Protein AF-T2KML7-F1 (afdb_monomer_lite)

Organism: Formosa agariphila (strain DSM 15362 / KCTC 12365 / LMG 23005 / KMM 3901 / M-2Alg 35-1) (NCBI:txid1347342)

pLDDT: mean 73.55, std 15.11, range [39.59, 94.44]

Secondary structure (DSSP, 8-state):
--SSTTS--HHHHHHHHHHHHH---HHHHHHHHHHHHSSSHHHHHHHHHHHHHHHHHHHHHHHHHHHHS-HHHHHHHHHHHHHHHHHHHHHHHHHHTT---TTTS----TTS---------

InterPro domains:
  IPR039447 Urease accessory protein UreH-like, transmembrane domain [PF13386] (5-91)

Sequence (121 aa):
MGTALQKKTADTFLTIGFLNGFLPCGLVYMAVLSSIATAEPLQGALYMALFGLGTIPLMTTAIYFGNMLSNLAKKRIQKLIPVFVIIIGILFIIRGLGLGIPYMSPKINPDTVESTMECIE

Foldseek 3Di:
DPPVLPDPDVVNVVVVVVCCVVCVPVVVVVLQVVLVVPPDVVVSVVSVVVVVVVVVVVVVVVVVVLVVDDPVVNVVVVVVVVVVVVVVVVLVVQQVVQPPDPPSHDDPPVPPPPPPPVPPD

Radius of gyration: 20.05 Å; chains: 1; bounding box: 36×36×53 Å

Structure (mmCIF, N/CA/C/O backbone):
data_AF-T2KML7-F1
#
_entry.id   AF-T2KML7-F1
#
loop_
_atom_site.group_PDB
_atom_site.id
_atom_site.type_symbol
_atom_site.label_atom_id
_atom_site.label_alt_id
_atom_site.label_comp_id
_atom_site.label_asym_id
_atom_site.label_entity_id
_atom_site.label_seq_id
_atom_site.pdbx_PDB_ins_code
_atom_site.Cartn_x
_atom_site.Cartn_y
_atom_site.Cartn_z
_atom_site.occupancy
_atom_site.B_iso_or_equiv
_atom_site.auth_seq_id
_atom_site.auth_comp_id
_atom_site.auth_asym_id
_atom_site.auth_atom_id
_atom_site.pdbx_PDB_model_num
ATOM 1 N N . MET A 1 1 ? -6.120 -11.996 15.446 1.00 43.22 1 MET A N 1
ATOM 2 C CA . MET A 1 1 ? -4.740 -12.380 15.080 1.00 43.22 1 MET A CA 1
ATOM 3 C C . MET A 1 1 ? -3.841 -11.143 15.048 1.00 43.22 1 MET A C 1
ATOM 5 O O . MET A 1 1 ? -3.437 -10.722 13.979 1.00 43.22 1 MET A O 1
ATOM 9 N N . GLY A 1 2 ? -3.580 -10.493 16.189 1.00 52.59 2 GLY A N 1
ATOM 10 C CA . GLY A 1 2 ? -2.969 -9.151 16.154 1.00 52.59 2 GLY A CA 1
ATOM 11 C C . GLY A 1 2 ? -2.195 -8.718 17.394 1.00 52.59 2 GLY A C 1
ATOM 12 O O . GLY A 1 2 ? -1.851 -7.550 17.503 1.00 52.59 2 GLY A O 1
ATOM 13 N N . THR A 1 3 ? -1.909 -9.620 18.332 1.00 49.34 3 THR A N 1
ATOM 14 C CA . THR A 1 3 ? -1.161 -9.275 19.553 1.00 49.34 3 THR A CA 1
ATOM 15 C C . THR A 1 3 ? 0.351 -9.172 19.314 1.00 49.34 3 THR A C 1
ATOM 17 O O . THR A 1 3 ? 1.030 -8.469 20.055 1.00 49.34 3 THR A O 1
ATOM 20 N N . ALA A 1 4 ? 0.875 -9.788 18.245 1.00 53.69 4 ALA A N 1
ATOM 21 C CA . ALA A 1 4 ? 2.278 -9.659 17.834 1.00 53.69 4 ALA A CA 1
ATOM 22 C C . ALA A 1 4 ? 2.574 -8.341 17.084 1.00 53.69 4 ALA A C 1
ATOM 24 O O . ALA A 1 4 ? 3.649 -7.778 17.251 1.00 53.69 4 ALA A O 1
ATOM 25 N N . LEU A 1 5 ? 1.602 -7.792 16.337 1.00 52.53 5 LEU A N 1
ATOM 26 C CA . LEU A 1 5 ? 1.746 -6.521 15.602 1.00 52.53 5 LEU A CA 1
ATOM 27 C C . LEU A 1 5 ? 1.521 -5.271 16.472 1.00 52.53 5 LEU A C 1
ATOM 29 O O . LEU A 1 5 ? 1.712 -4.148 16.017 1.00 52.53 5 LEU A O 1
ATOM 33 N N . GLN A 1 6 ? 1.092 -5.450 17.723 1.00 53.97 6 GLN A N 1
ATOM 34 C CA . GLN A 1 6 ? 0.793 -4.349 18.642 1.00 53.97 6 GLN A CA 1
ATOM 35 C C . GLN A 1 6 ? 2.041 -3.829 19.375 1.00 53.97 6 GLN A C 1
ATOM 37 O O . GLN A 1 6 ? 2.002 -2.763 19.992 1.00 53.97 6 GLN A O 1
ATOM 42 N N . LYS A 1 7 ? 3.165 -4.556 19.314 1.00 52.66 7 LYS A N 1
ATOM 43 C CA . LYS A 1 7 ? 4.430 -4.098 19.891 1.00 52.66 7 LYS A CA 1
ATOM 44 C C . LYS A 1 7 ? 5.092 -3.129 18.906 1.00 52.66 7 LYS A C 1
ATOM 46 O O . LYS A 1 7 ? 5.528 -3.533 17.829 1.00 52.66 7 LYS A O 1
ATOM 51 N N . LYS A 1 8 ? 5.143 -1.841 19.279 1.00 56.62 8 LYS A N 1
ATOM 52 C CA . LYS A 1 8 ? 5.977 -0.790 18.658 1.00 56.62 8 LYS A CA 1
ATOM 53 C C . LYS A 1 8 ? 7.462 -1.151 18.846 1.00 56.62 8 LYS A C 1
ATOM 55 O O . LYS A 1 8 ? 8.158 -0.559 19.661 1.00 56.62 8 LYS A O 1
ATOM 60 N N . THR A 1 9 ? 7.931 -2.158 18.129 1.00 65.12 9 THR A N 1
ATOM 61 C CA . THR A 1 9 ? 9.324 -2.612 18.124 1.00 65.12 9 THR A CA 1
ATOM 62 C C . THR A 1 9 ? 9.799 -2.632 16.674 1.00 65.12 9 THR A C 1
ATOM 64 O O . THR A 1 9 ? 8.998 -2.873 15.770 1.00 65.12 9 THR A O 1
ATOM 67 N N . ALA A 1 10 ? 11.078 -2.328 16.438 1.00 68.62 10 ALA A N 1
ATOM 68 C CA . ALA A 1 10 ? 11.654 -2.217 15.094 1.00 68.62 10 ALA A CA 1
ATOM 69 C C . ALA A 1 10 ? 11.464 -3.495 14.247 1.00 68.62 10 ALA A C 1
ATOM 71 O O . ALA A 1 10 ? 11.189 -3.393 13.054 1.00 68.62 10 ALA A O 1
ATOM 72 N N . ASP A 1 11 ? 11.479 -4.676 14.874 1.00 69.00 11 ASP A N 1
ATOM 73 C CA . ASP A 1 11 ? 11.159 -5.964 14.236 1.00 69.00 11 ASP A CA 1
ATOM 74 C C . ASP A 1 11 ? 9.776 -6.006 13.573 1.00 69.00 11 ASP A C 1
ATOM 76 O O . ASP A 1 11 ? 9.608 -6.583 12.497 1.00 69.00 11 ASP A O 1
ATOM 80 N N . THR A 1 12 ? 8.771 -5.359 14.167 1.00 72.56 12 THR A N 1
ATOM 81 C CA . THR A 1 12 ? 7.419 -5.296 13.599 1.00 72.56 12 THR A CA 1
ATOM 82 C C . THR A 1 12 ? 7.404 -4.443 12.329 1.00 72.56 12 THR A C 1
ATOM 84 O O . THR A 1 12 ? 6.746 -4.790 11.355 1.00 72.56 12 THR A O 1
ATOM 87 N N . PHE A 1 13 ? 8.162 -3.343 12.297 1.00 73.25 13 PHE A N 1
ATOM 88 C CA . PHE A 1 13 ? 8.284 -2.509 11.097 1.00 73.25 13 PHE A CA 1
ATOM 89 C C . PHE A 1 13 ? 9.039 -3.223 9.978 1.00 73.25 13 PHE A C 1
ATOM 91 O O . PHE A 1 13 ? 8.636 -3.120 8.822 1.00 73.25 13 PHE A O 1
ATOM 98 N N . LEU A 1 14 ? 10.089 -3.975 10.313 1.00 79.00 14 LEU A N 1
ATOM 99 C CA . LEU A 1 14 ? 10.864 -4.726 9.330 1.00 79.00 14 LEU A CA 1
ATOM 100 C C . LEU A 1 14 ? 10.059 -5.893 8.748 1.00 79.00 14 LEU A C 1
ATOM 102 O O . LEU A 1 14 ? 10.044 -6.078 7.536 1.00 79.00 14 LEU A O 1
ATOM 106 N N . THR A 1 15 ? 9.322 -6.631 9.581 1.00 78.00 15 THR A N 1
ATOM 107 C CA . THR A 1 15 ? 8.427 -7.702 9.111 1.00 78.00 15 THR A CA 1
ATOM 108 C C . THR A 1 15 ? 7.261 -7.157 8.291 1.00 78.00 15 THR A C 1
ATOM 110 O O . THR A 1 15 ? 6.973 -7.704 7.232 1.00 78.00 15 THR A O 1
ATOM 113 N N . ILE A 1 16 ? 6.628 -6.051 8.701 1.00 79.12 16 ILE A N 1
ATOM 114 C CA . ILE A 1 16 ? 5.587 -5.391 7.895 1.00 79.12 16 ILE A CA 1
ATOM 115 C C . ILE A 1 16 ? 6.165 -4.880 6.572 1.00 79.12 16 ILE A C 1
ATOM 117 O O . ILE A 1 16 ? 5.529 -5.059 5.538 1.00 79.12 16 ILE A O 1
ATOM 121 N N . GLY A 1 17 ? 7.362 -4.286 6.581 1.00 77.25 17 GLY A N 1
ATOM 122 C CA . GLY A 1 17 ? 8.055 -3.837 5.373 1.00 77.25 17 GLY A CA 1
ATOM 123 C C . GLY A 1 17 ? 8.371 -4.992 4.422 1.00 77.25 17 GLY A C 1
ATOM 124 O O . GLY A 1 17 ? 8.079 -4.900 3.233 1.00 77.25 17 GLY A O 1
ATOM 125 N N . PHE A 1 18 ? 8.871 -6.113 4.948 1.00 81.56 18 PHE A N 1
ATOM 126 C CA . PHE A 1 18 ? 9.129 -7.325 4.171 1.00 81.56 18 PHE A CA 1
ATOM 127 C C . PHE A 1 18 ? 7.837 -7.915 3.591 1.00 81.56 18 PHE A C 1
ATOM 129 O O . PHE A 1 18 ? 7.784 -8.239 2.408 1.00 81.56 18 PHE A O 1
ATOM 136 N N . LEU A 1 19 ? 6.763 -7.988 4.385 1.00 78.00 19 LEU A N 1
ATOM 137 C CA . LEU A 1 19 ? 5.453 -8.440 3.912 1.00 78.00 19 LEU A CA 1
ATOM 138 C C . LEU A 1 19 ? 4.863 -7.497 2.855 1.00 78.00 19 LEU A C 1
ATOM 140 O O . LEU A 1 19 ? 4.230 -7.982 1.927 1.00 78.00 19 LEU A O 1
ATOM 144 N N . ASN A 1 20 ? 5.061 -6.181 2.960 1.00 74.56 20 ASN A N 1
ATOM 145 C CA . ASN A 1 20 ? 4.581 -5.220 1.960 1.00 74.56 20 ASN A CA 1
ATOM 146 C C . ASN A 1 20 ? 5.402 -5.285 0.661 1.00 74.56 20 ASN A C 1
ATOM 148 O O . ASN A 1 20 ? 4.846 -5.136 -0.422 1.00 74.56 20 ASN A O 1
ATOM 152 N N . GLY A 1 21 ? 6.704 -5.571 0.768 1.00 74.50 21 GLY A N 1
ATOM 153 C CA . GLY A 1 21 ? 7.569 -5.837 -0.381 1.00 74.50 21 GLY A CA 1
ATOM 154 C C . GLY A 1 21 ? 7.238 -7.151 -1.095 1.00 74.50 21 GLY A C 1
ATOM 155 O O . GLY A 1 21 ? 7.310 -7.210 -2.317 1.00 74.50 21 GLY A O 1
ATOM 156 N N . PHE A 1 22 ? 6.840 -8.192 -0.354 1.00 74.50 22 PHE A N 1
ATOM 157 C CA . PHE A 1 22 ? 6.496 -9.503 -0.922 1.00 74.50 22 PHE A CA 1
ATOM 158 C C . PHE A 1 22 ? 5.032 -9.603 -1.387 1.00 74.50 22 PHE A C 1
ATOM 160 O O . PHE A 1 22 ? 4.731 -10.308 -2.346 1.00 74.50 22 PHE A O 1
ATOM 167 N N . LEU A 1 23 ? 4.115 -8.893 -0.720 1.00 77.12 23 LEU A N 1
ATOM 168 C CA . LEU A 1 23 ? 2.701 -8.753 -1.079 1.00 77.12 23 LEU A CA 1
ATOM 169 C C . LEU A 1 23 ? 2.360 -7.268 -1.321 1.00 77.12 23 LEU A C 1
ATOM 171 O O . LEU A 1 23 ? 1.626 -6.662 -0.527 1.00 77.12 23 LEU A O 1
ATOM 175 N N . PRO A 1 24 ? 2.824 -6.661 -2.429 1.00 74.75 24 PRO A N 1
ATOM 176 C CA . PRO A 1 24 ? 2.178 -5.454 -2.917 1.00 74.75 24 PRO A CA 1
ATOM 177 C C . PRO A 1 24 ? 0.707 -5.788 -3.202 1.00 74.75 24 PRO A C 1
ATOM 179 O O . PRO A 1 24 ? 0.385 -6.847 -3.749 1.00 74.75 24 PRO A O 1
ATOM 182 N N . CYS A 1 25 ? -0.223 -4.908 -2.824 1.00 76.88 25 CYS A N 1
ATOM 183 C CA . CYS A 1 25 ? -1.615 -5.094 -3.225 1.00 76.88 25 CYS A CA 1
ATOM 184 C C . CYS A 1 25 ? -1.666 -5.095 -4.763 1.00 76.88 25 CYS A C 1
ATOM 186 O O . CYS A 1 25 ? -1.001 -4.275 -5.391 1.00 76.88 25 CYS A O 1
ATOM 188 N N . GLY A 1 26 ? -2.396 -6.028 -5.386 1.00 80.38 26 GLY A N 1
ATOM 189 C CA . GLY A 1 26 ? -2.256 -6.323 -6.825 1.00 80.38 26 GLY A CA 1
ATOM 190 C C . GLY A 1 26 ? -2.329 -5.109 -7.767 1.00 80.38 26 GLY A C 1
ATOM 191 O O . GLY A 1 26 ? -1.717 -5.123 -8.829 1.00 80.38 26 GLY A O 1
ATOM 192 N N . LEU A 1 27 ? -2.995 -4.026 -7.353 1.00 84.38 27 LEU A N 1
ATOM 193 C CA . LEU A 1 27 ? -3.014 -2.740 -8.060 1.00 84.38 27 LEU A CA 1
ATOM 194 C C . LEU A 1 27 ? -1.623 -2.095 -8.187 1.00 84.38 27 LEU A C 1
ATOM 196 O O . LEU A 1 27 ? -1.268 -1.615 -9.258 1.00 84.38 27 LEU A O 1
ATOM 200 N N . VAL A 1 28 ? -0.824 -2.108 -7.118 1.00 87.50 28 VAL A N 1
ATOM 201 C CA . VAL A 1 28 ? 0.554 -1.591 -7.121 1.00 87.50 28 VAL A CA 1
ATOM 202 C C . VAL A 1 28 ? 1.442 -2.465 -8.000 1.00 87.50 28 VAL A C 1
ATOM 204 O O . VAL A 1 28 ? 2.282 -1.942 -8.721 1.00 87.50 28 VAL A O 1
ATOM 207 N N . TYR A 1 29 ? 1.231 -3.784 -7.998 1.00 87.12 29 TYR A N 1
ATOM 208 C CA . TYR A 1 29 ? 1.996 -4.692 -8.854 1.00 87.12 29 TYR A CA 1
ATOM 209 C C . TYR A 1 29 ? 1.796 -4.368 -10.342 1.00 87.12 29 TYR A C 1
ATOM 211 O O . TYR A 1 29 ? 2.767 -4.238 -11.081 1.00 87.12 29 TYR A O 1
ATOM 219 N N . MET A 1 30 ? 0.547 -4.136 -10.760 1.00 85.75 30 MET A N 1
ATOM 220 C CA . MET A 1 30 ? 0.242 -3.713 -12.131 1.00 85.75 30 MET A CA 1
ATOM 221 C C . MET A 1 30 ? 0.834 -2.340 -12.455 1.00 85.75 30 MET A C 1
ATOM 223 O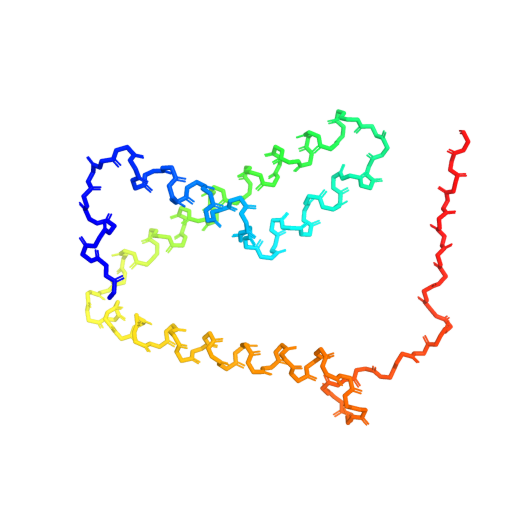 O . MET A 1 30 ? 1.379 -2.153 -13.536 1.00 85.75 30 MET A O 1
ATOM 227 N N . ALA A 1 31 ? 0.792 -1.396 -11.512 1.00 88.25 31 ALA A N 1
ATOM 228 C CA . ALA A 1 31 ? 1.416 -0.090 -11.695 1.00 88.25 31 ALA A CA 1
ATOM 229 C C . ALA A 1 31 ? 2.937 -0.205 -11.905 1.00 88.25 31 ALA A C 1
ATOM 231 O O . ALA A 1 31 ? 3.490 0.472 -12.769 1.00 88.25 31 ALA A O 1
ATOM 232 N N . VAL A 1 32 ? 3.617 -1.072 -11.144 1.00 87.12 32 VAL A N 1
ATOM 233 C CA . VAL A 1 32 ? 5.070 -1.281 -11.262 1.00 87.12 32 VAL A CA 1
ATOM 234 C C . VAL A 1 32 ? 5.419 -1.889 -12.612 1.00 87.12 32 VAL A C 1
ATOM 236 O O . VAL A 1 32 ? 6.314 -1.380 -13.282 1.00 87.12 32 VAL A O 1
ATOM 239 N N . LEU A 1 33 ? 4.674 -2.900 -13.061 1.00 87.75 33 LEU A N 1
ATOM 240 C CA . LEU A 1 33 ? 4.865 -3.472 -14.394 1.00 87.75 33 LEU A CA 1
ATOM 241 C C . LEU A 1 33 ? 4.672 -2.424 -15.498 1.00 87.75 33 LEU A C 1
ATOM 243 O O . LEU A 1 33 ? 5.504 -2.333 -16.396 1.00 87.75 33 LEU A O 1
ATOM 247 N N . SER A 1 34 ? 3.651 -1.570 -15.387 1.00 85.25 34 SER A N 1
ATOM 248 C CA . SER A 1 34 ? 3.442 -0.457 -16.320 1.00 85.25 34 SER A CA 1
ATOM 249 C C . SER A 1 34 ? 4.591 0.556 -16.301 1.00 85.25 34 SER A C 1
ATOM 251 O O . SER A 1 34 ? 4.982 1.047 -17.353 1.00 85.25 34 SER A O 1
ATOM 253 N N . SER A 1 35 ? 5.174 0.845 -15.133 1.00 87.19 35 SER A N 1
ATOM 254 C CA . SER A 1 35 ? 6.331 1.751 -15.029 1.00 87.19 35 SER A CA 1
ATOM 255 C C . SER A 1 35 ? 7.628 1.158 -15.584 1.00 87.19 35 SER A C 1
ATOM 257 O O . SER A 1 35 ? 8.524 1.896 -15.969 1.00 87.19 35 SER A O 1
ATOM 259 N N . ILE A 1 36 ? 7.743 -0.171 -15.624 1.00 86.25 36 ILE A N 1
ATOM 260 C CA . ILE A 1 36 ? 8.876 -0.851 -16.263 1.00 86.25 36 ILE A CA 1
ATOM 261 C C . ILE A 1 36 ? 8.670 -0.893 -17.781 1.00 86.25 36 ILE A C 1
ATOM 263 O O . ILE A 1 36 ? 9.635 -0.817 -18.531 1.00 86.25 36 ILE A O 1
ATOM 267 N N . ALA A 1 37 ? 7.417 -0.981 -18.239 1.00 86.50 37 ALA A N 1
ATOM 268 C CA . ALA A 1 37 ? 7.079 -0.931 -19.658 1.00 86.50 37 ALA A CA 1
ATOM 269 C C . ALA A 1 37 ? 7.355 0.444 -20.295 1.00 86.50 37 ALA A C 1
ATOM 271 O O . ALA A 1 37 ? 7.497 0.533 -21.512 1.00 86.50 37 ALA A O 1
ATOM 272 N N . THR A 1 38 ? 7.457 1.517 -19.503 1.00 81.50 38 THR A N 1
ATOM 273 C CA . THR A 1 38 ? 7.927 2.812 -20.008 1.00 81.50 38 THR A CA 1
ATOM 274 C C . THR A 1 38 ? 9.443 2.780 -20.200 1.00 81.50 38 THR A C 1
ATOM 276 O O . THR A 1 38 ? 10.178 2.567 -19.239 1.00 81.50 38 THR A O 1
ATOM 279 N N . ALA A 1 39 ? 9.912 3.019 -21.428 1.00 72.38 39 ALA A N 1
ATOM 280 C CA . ALA A 1 39 ? 11.328 2.927 -21.803 1.00 72.38 39 ALA A CA 1
ATOM 281 C C . ALA A 1 39 ? 12.247 3.926 -21.069 1.00 72.38 39 ALA A C 1
ATOM 283 O O . ALA A 1 39 ? 13.452 3.698 -20.968 1.00 72.38 39 ALA A O 1
ATOM 284 N N . GLU A 1 40 ? 11.695 5.023 -20.538 1.00 85.12 40 GLU A N 1
ATOM 285 C CA . GLU A 1 40 ? 12.468 6.080 -19.886 1.00 85.12 40 GLU A CA 1
ATOM 286 C C . GLU A 1 40 ? 12.263 6.093 -18.356 1.00 85.12 40 GLU A C 1
ATOM 288 O O . GLU A 1 40 ? 11.122 6.169 -17.882 1.00 85.12 40 GLU A O 1
ATOM 293 N N . PRO A 1 41 ? 13.346 6.107 -17.548 1.00 85.44 41 PRO A N 1
ATOM 294 C CA . PRO A 1 41 ? 13.245 6.078 -16.085 1.00 85.44 41 PRO A CA 1
ATOM 295 C C . PRO A 1 41 ? 12.525 7.305 -15.507 1.00 85.44 41 PRO A C 1
ATOM 297 O O . PRO A 1 41 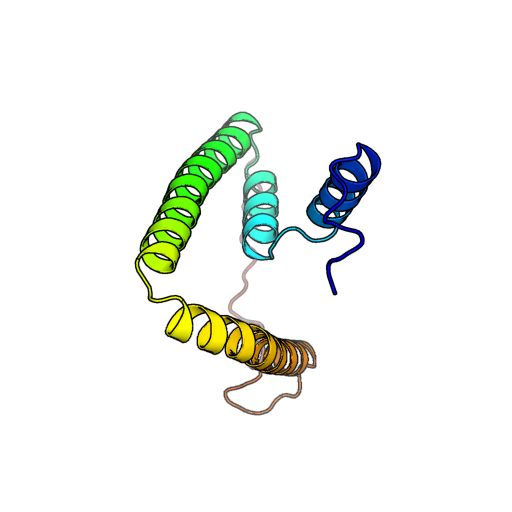? 11.903 7.219 -14.448 1.00 85.44 41 PRO A O 1
ATOM 300 N N . LEU A 1 42 ? 12.575 8.444 -16.205 1.00 88.81 42 LEU A N 1
ATOM 301 C CA . LEU A 1 42 ? 11.907 9.674 -15.788 1.00 88.81 42 LEU A CA 1
ATOM 302 C C . LEU A 1 42 ? 10.378 9.556 -15.890 1.00 88.81 42 LEU A C 1
ATOM 304 O O . LEU A 1 42 ? 9.663 9.992 -14.986 1.00 88.81 42 LEU A O 1
ATOM 308 N N . GLN A 1 43 ? 9.874 8.919 -16.950 1.00 86.25 43 GLN A N 1
ATOM 309 C CA . GLN A 1 43 ? 8.440 8.696 -17.146 1.00 86.25 43 GLN A CA 1
ATOM 310 C C . GLN A 1 43 ? 7.889 7.669 -16.152 1.00 86.25 43 GLN A C 1
ATOM 312 O O . GLN A 1 43 ? 6.835 7.904 -15.559 1.00 86.25 43 GLN A O 1
ATOM 317 N N . GLY A 1 44 ? 8.631 6.589 -15.886 1.00 88.75 44 GLY A N 1
ATOM 318 C CA . GLY A 1 44 ? 8.269 5.610 -14.857 1.00 88.75 44 GLY A CA 1
ATOM 319 C C . GLY A 1 44 ? 8.218 6.224 -13.450 1.00 88.75 44 GLY A C 1
ATOM 320 O O . GLY A 1 44 ? 7.272 5.981 -12.694 1.00 88.75 44 GLY A O 1
ATOM 321 N N . ALA A 1 45 ? 9.180 7.095 -13.115 1.00 89.88 45 ALA A N 1
ATOM 322 C CA . ALA A 1 45 ? 9.189 7.832 -11.851 1.00 89.88 45 ALA A CA 1
ATOM 323 C C . ALA A 1 45 ? 7.997 8.796 -11.729 1.00 89.88 45 ALA A C 1
ATOM 325 O O . ALA A 1 45 ? 7.364 8.868 -10.673 1.00 89.88 45 ALA A O 1
ATOM 326 N N . LEU A 1 46 ? 7.651 9.502 -12.809 1.00 92.38 46 LEU A N 1
ATOM 327 C CA . LEU A 1 46 ? 6.505 10.410 -12.840 1.00 92.38 46 LEU A CA 1
ATOM 328 C C . LEU A 1 46 ? 5.173 9.650 -12.726 1.00 92.38 46 LEU A C 1
ATOM 330 O O . LEU A 1 46 ? 4.289 10.077 -11.983 1.00 92.38 46 LEU A O 1
ATOM 334 N N . TYR A 1 47 ? 5.050 8.486 -13.371 1.00 90.50 47 TYR A N 1
ATOM 335 C CA . TYR A 1 47 ? 3.891 7.600 -13.227 1.00 90.50 47 TYR A CA 1
ATOM 336 C C . TYR A 1 47 ? 3.714 7.127 -11.778 1.00 90.50 47 TYR A C 1
ATOM 338 O O . TYR A 1 47 ? 2.618 7.212 -11.223 1.00 90.50 47 TYR A O 1
ATOM 346 N N . MET A 1 48 ? 4.800 6.706 -11.125 1.00 90.56 48 MET A N 1
ATOM 347 C CA . MET A 1 48 ? 4.778 6.308 -9.714 1.00 90.56 48 MET A CA 1
ATOM 348 C C . MET A 1 48 ? 4.456 7.470 -8.773 1.00 90.56 48 MET A C 1
ATOM 350 O O . MET A 1 48 ? 3.714 7.286 -7.806 1.00 90.56 48 MET A O 1
ATOM 354 N N . ALA A 1 49 ? 4.951 8.674 -9.067 1.00 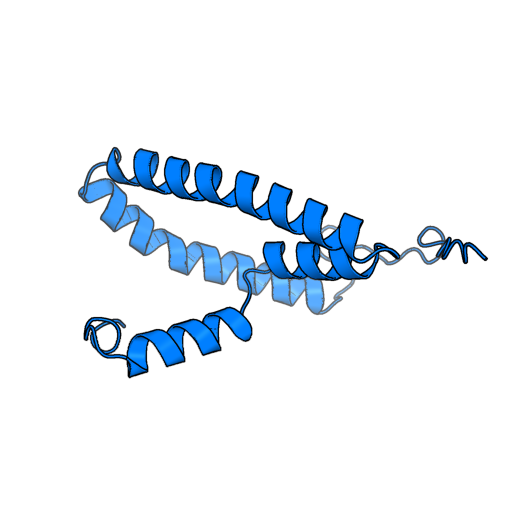92.56 49 ALA A N 1
ATOM 355 C CA . ALA A 1 49 ? 4.622 9.872 -8.303 1.00 92.56 49 ALA A CA 1
ATOM 356 C C . ALA A 1 49 ? 3.124 10.209 -8.393 1.00 92.56 49 ALA A C 1
ATOM 358 O O . ALA A 1 49 ? 2.489 10.473 -7.371 1.00 92.56 49 ALA A O 1
ATOM 359 N N . LEU A 1 50 ? 2.537 10.137 -9.592 1.00 93.19 50 LEU A N 1
ATOM 360 C CA . LEU A 1 50 ? 1.102 10.346 -9.803 1.00 93.19 50 LEU A CA 1
ATOM 361 C C . LEU A 1 50 ? 0.258 9.246 -9.148 1.00 93.19 50 LEU A C 1
ATOM 363 O O . LEU A 1 50 ? -0.749 9.541 -8.503 1.00 93.19 50 LEU A O 1
ATOM 367 N N . PHE A 1 51 ? 0.684 7.985 -9.249 1.00 90.94 51 PHE A N 1
ATOM 368 C CA . PHE A 1 51 ? 0.022 6.863 -8.587 1.00 90.94 51 PHE A CA 1
ATOM 369 C C . PHE A 1 51 ? 0.039 7.016 -7.057 1.00 90.94 51 PHE A C 1
ATOM 371 O O . PHE A 1 51 ? -0.987 6.827 -6.393 1.00 90.94 51 PHE A O 1
ATOM 378 N N . GLY A 1 52 ? 1.176 7.423 -6.486 1.00 91.50 52 GLY A N 1
ATOM 379 C CA . GLY A 1 52 ? 1.299 7.763 -5.069 1.00 91.50 52 GLY A CA 1
ATOM 380 C C . GLY A 1 52 ? 0.366 8.910 -4.672 1.00 91.50 52 GLY A C 1
ATOM 381 O O . GLY A 1 52 ? -0.401 8.794 -3.715 1.00 91.50 52 GLY A O 1
ATOM 382 N N . LEU A 1 53 ? 0.351 9.990 -5.459 1.00 94.44 53 LEU A N 1
ATOM 383 C CA . LEU A 1 53 ? -0.537 11.134 -5.238 1.00 94.44 53 LEU A CA 1
ATOM 384 C C . LEU A 1 53 ? -2.024 10.792 -5.344 1.00 94.44 53 LEU A C 1
ATOM 386 O O . LEU A 1 53 ? -2.820 11.461 -4.700 1.00 94.44 53 LEU A O 1
ATOM 390 N N . GLY A 1 54 ? -2.416 9.778 -6.118 1.00 92.00 54 GLY A N 1
ATOM 391 C CA . GLY A 1 54 ? -3.802 9.308 -6.195 1.00 92.00 54 GLY A CA 1
ATOM 392 C C . GLY A 1 54 ? -4.187 8.348 -5.064 1.00 92.00 54 GLY A C 1
ATOM 393 O O . GLY A 1 54 ? -5.302 8.398 -4.543 1.00 92.00 54 GLY A O 1
ATOM 394 N N . THR A 1 55 ? -3.263 7.491 -4.629 1.00 90.75 55 THR A N 1
ATOM 395 C CA . THR A 1 55 ? -3.530 6.496 -3.576 1.00 90.75 55 THR A CA 1
ATOM 396 C C . THR A 1 55 ? -3.573 7.104 -2.177 1.00 90.75 55 THR A C 1
ATOM 398 O O . THR A 1 55 ? -4.400 6.680 -1.369 1.00 90.75 55 THR A O 1
ATOM 401 N N . ILE A 1 56 ? -2.767 8.135 -1.896 1.00 92.81 56 ILE A N 1
ATOM 402 C CA . ILE A 1 56 ? -2.807 8.879 -0.625 1.00 92.81 56 ILE A CA 1
ATOM 403 C C . ILE A 1 56 ? -4.210 9.449 -0.325 1.00 92.81 56 ILE A C 1
ATOM 405 O O . ILE A 1 56 ? -4.761 9.116 0.730 1.00 92.81 56 ILE A O 1
ATOM 409 N N . PRO A 1 57 ? -4.845 10.261 -1.194 1.00 90.75 57 PRO A N 1
ATOM 410 C CA . PRO A 1 57 ? -6.176 10.805 -0.946 1.00 90.75 57 PRO A CA 1
ATOM 411 C C . PRO A 1 57 ? -7.249 9.721 -0.991 1.00 90.75 57 PRO A C 1
ATOM 413 O O . PRO A 1 57 ? -8.187 9.779 -0.199 1.00 90.75 57 PRO A O 1
ATOM 416 N N . LEU A 1 58 ? -7.111 8.698 -1.841 1.00 89.44 58 LEU A N 1
ATOM 417 C CA . LEU A 1 58 ? -8.051 7.576 -1.883 1.00 89.44 58 LEU A CA 1
ATOM 418 C C . LEU A 1 58 ? -8.078 6.812 -0.548 1.00 89.44 58 LEU A C 1
ATOM 420 O O . LEU A 1 58 ? -9.142 6.587 0.024 1.00 89.44 58 LEU A O 1
ATOM 424 N N . MET A 1 59 ? -6.911 6.453 -0.010 1.00 87.31 59 MET A N 1
ATOM 425 C CA . MET A 1 59 ? -6.812 5.796 1.297 1.00 87.31 59 MET A CA 1
ATOM 426 C C . MET A 1 59 ? -7.253 6.729 2.430 1.00 87.31 59 MET A C 1
ATOM 428 O O . MET A 1 59 ? -7.954 6.298 3.345 1.00 87.31 59 MET A O 1
ATOM 432 N N . THR A 1 60 ? -6.907 8.017 2.358 1.00 87.62 60 THR A N 1
ATOM 433 C CA . THR A 1 60 ? -7.288 9.012 3.375 1.00 87.62 60 THR A CA 1
ATOM 434 C C . THR A 1 60 ? -8.803 9.215 3.429 1.00 87.62 60 THR A C 1
ATOM 436 O O . THR A 1 60 ? -9.395 9.165 4.508 1.00 87.62 60 THR A O 1
ATOM 439 N N . THR A 1 61 ? -9.457 9.386 2.279 1.00 88.81 61 THR A N 1
ATOM 440 C CA . THR A 1 61 ? -10.918 9.532 2.181 1.00 88.81 61 THR A CA 1
ATOM 441 C C . THR A 1 61 ? -11.633 8.265 2.636 1.00 88.81 61 THR A C 1
ATOM 443 O O . THR A 1 61 ? -12.571 8.359 3.426 1.00 88.81 61 THR A O 1
ATOM 446 N N . ALA A 1 62 ? -11.154 7.082 2.241 1.00 86.00 62 ALA A N 1
ATOM 447 C CA . ALA A 1 62 ? -11.702 5.808 2.701 1.00 86.00 62 ALA A CA 1
ATOM 448 C C . ALA A 1 62 ? -11.642 5.662 4.233 1.00 86.00 62 ALA A C 1
ATOM 450 O O . ALA A 1 62 ? -12.618 5.233 4.854 1.00 86.00 62 ALA A O 1
ATOM 451 N N . ILE A 1 63 ? -10.532 6.062 4.866 1.00 83.19 63 ILE A N 1
ATOM 452 C CA . ILE A 1 63 ? -10.396 6.047 6.330 1.00 83.19 63 ILE A CA 1
ATOM 453 C C . ILE A 1 63 ? -11.313 7.088 6.978 1.00 83.19 63 ILE A C 1
ATOM 455 O O . ILE A 1 63 ? -11.965 6.772 7.972 1.00 83.19 63 ILE A O 1
ATOM 459 N N . TYR A 1 64 ? -11.396 8.303 6.432 1.00 83.50 64 TYR A N 1
ATOM 460 C CA . TYR A 1 64 ? -12.241 9.370 6.972 1.00 83.50 64 TYR A CA 1
ATOM 461 C C . TYR A 1 64 ? -13.731 8.997 6.928 1.00 83.50 64 TYR A C 1
ATOM 463 O O . TYR A 1 64 ? -14.406 9.037 7.958 1.00 83.50 64 TYR A O 1
ATOM 471 N N . PHE A 1 65 ? -14.221 8.514 5.781 1.00 82.94 65 PHE A N 1
ATOM 472 C CA . PHE A 1 65 ? -15.578 7.973 5.641 1.00 82.94 65 PHE A CA 1
ATOM 473 C C . PHE A 1 65 ? -15.810 6.762 6.553 1.00 82.94 65 PHE A C 1
ATOM 475 O O . PHE A 1 65 ? -16.854 6.654 7.197 1.00 82.94 65 PHE A O 1
ATOM 482 N N . GLY A 1 66 ? -14.825 5.868 6.662 1.00 75.88 66 GLY A N 1
ATOM 483 C CA . GLY A 1 66 ? -14.888 4.709 7.551 1.00 75.88 66 GLY A CA 1
ATOM 484 C C . GLY A 1 66 ? -14.865 5.063 9.043 1.00 75.88 66 GLY A C 1
ATOM 485 O O . GLY A 1 66 ? -15.341 4.274 9.859 1.00 75.88 66 GLY A O 1
ATOM 486 N N . ASN A 1 67 ? -14.329 6.228 9.415 1.00 72.62 67 ASN A N 1
ATOM 487 C CA . ASN A 1 67 ? -14.320 6.732 10.789 1.00 72.62 67 ASN A CA 1
ATOM 488 C C . ASN A 1 67 ? -15.605 7.494 11.143 1.00 72.62 67 ASN A C 1
ATOM 490 O O . ASN A 1 67 ? -16.034 7.468 12.292 1.00 72.62 67 ASN A O 1
ATOM 494 N N . MET A 1 68 ? -16.255 8.115 10.154 1.00 72.88 68 MET A N 1
ATOM 495 C CA . MET A 1 68 ? -17.587 8.709 10.318 1.00 72.88 68 MET A CA 1
ATOM 496 C C . MET A 1 68 ? -18.688 7.643 10.482 1.00 72.88 68 MET A C 1
ATOM 498 O O . MET A 1 68 ? -19.791 7.932 10.945 1.00 72.88 68 MET A O 1
ATOM 502 N N . LEU A 1 69 ? -18.389 6.390 10.124 1.00 73.94 69 LEU A N 1
ATOM 503 C CA . LEU A 1 69 ? -19.288 5.253 10.257 1.00 73.94 69 LEU A CA 1
ATOM 504 C C . LEU A 1 69 ? -19.267 4.693 11.695 1.00 73.94 69 LEU A C 1
ATOM 506 O O . LEU A 1 69 ? -18.226 4.290 12.210 1.00 73.94 69 LEU A O 1
ATOM 510 N N . SER A 1 70 ? -20.439 4.637 12.338 1.00 68.62 70 SER A N 1
ATOM 511 C CA . SER A 1 70 ? -20.641 4.185 13.729 1.00 68.62 70 SER A CA 1
ATOM 512 C C . SER A 1 70 ? -19.844 2.923 14.115 1.00 68.62 70 SER A C 1
ATOM 514 O O . SER A 1 70 ? -19.764 1.957 13.352 1.00 68.62 70 SER A O 1
ATOM 516 N N . ASN A 1 71 ? -19.337 2.874 15.357 1.00 68.00 71 ASN A N 1
ATOM 517 C CA . ASN A 1 71 ? -18.608 1.727 15.925 1.00 68.00 71 ASN A CA 1
ATOM 518 C C . ASN A 1 71 ? -19.348 0.378 15.772 1.00 68.00 71 ASN A C 1
ATOM 520 O O . ASN A 1 71 ? -18.699 -0.661 15.611 1.00 68.00 71 ASN A O 1
ATOM 524 N N . LEU A 1 72 ? -20.691 0.368 15.777 1.00 66.25 72 LEU A N 1
ATOM 525 C CA . LEU A 1 72 ? -21.475 -0.849 15.511 1.00 66.25 72 LEU A CA 1
ATOM 526 C C . LEU A 1 72 ? -21.391 -1.287 14.041 1.00 66.25 72 LEU A C 1
ATOM 528 O O . LEU A 1 72 ? -21.218 -2.475 13.759 1.00 66.25 72 LEU A O 1
ATOM 532 N N . ALA A 1 73 ? -21.476 -0.343 13.105 1.00 71.12 73 ALA A N 1
ATOM 533 C CA . ALA A 1 73 ? -21.330 -0.616 11.679 1.00 71.12 73 ALA A CA 1
ATOM 534 C C . ALA A 1 73 ? -19.896 -1.060 11.343 1.00 71.12 73 ALA A C 1
ATOM 536 O O . ALA A 1 73 ? -19.719 -2.017 10.594 1.00 71.12 73 ALA A O 1
ATOM 537 N N . LYS A 1 74 ? -18.880 -0.478 11.993 1.00 72.44 74 LYS A N 1
ATOM 538 C CA . LYS A 1 74 ? -17.469 -0.875 11.861 1.00 72.44 74 LYS A CA 1
ATOM 539 C C . LYS A 1 74 ? -17.214 -2.320 12.311 1.00 72.44 74 LYS A C 1
ATOM 541 O O . LYS A 1 74 ? -16.533 -3.066 11.613 1.00 72.44 74 LYS A O 1
ATOM 546 N N . LYS A 1 75 ? -17.814 -2.769 13.424 1.00 70.69 75 LYS A N 1
ATOM 547 C CA . LYS A 1 75 ? -17.739 -4.187 13.844 1.00 70.69 75 LYS A CA 1
ATOM 548 C C . LYS A 1 75 ? -18.406 -5.128 12.839 1.00 70.69 75 LYS A C 1
ATOM 550 O O . LYS A 1 75 ? -17.887 -6.214 12.585 1.00 70.69 75 LYS A O 1
ATOM 555 N N . ARG A 1 76 ? -19.539 -4.722 12.255 1.00 74.56 76 ARG A N 1
ATOM 556 C CA . ARG A 1 76 ? -20.237 -5.515 11.230 1.00 74.56 76 ARG A CA 1
ATOM 557 C C . ARG A 1 76 ? -19.422 -5.591 9.935 1.00 74.56 76 ARG A C 1
ATOM 559 O O . ARG A 1 76 ? -19.279 -6.679 9.387 1.00 74.56 76 ARG A O 1
ATOM 566 N N . ILE A 1 77 ? -18.806 -4.480 9.519 1.00 77.25 77 ILE A N 1
ATOM 567 C CA . ILE A 1 77 ? -17.927 -4.414 8.344 1.00 77.25 77 ILE A CA 1
ATOM 568 C C . ILE A 1 77 ? -16.681 -5.289 8.525 1.00 77.25 77 ILE A C 1
ATOM 570 O O . ILE A 1 77 ? -16.361 -6.075 7.643 1.00 77.25 77 ILE A O 1
ATOM 574 N N . GLN A 1 78 ? -16.031 -5.254 9.694 1.00 74.62 78 GLN A N 1
ATOM 575 C CA . GLN A 1 78 ? -14.837 -6.066 9.964 1.00 74.62 78 GLN A CA 1
ATOM 576 C C . GLN A 1 78 ? -15.110 -7.572 9.924 1.00 74.62 78 GLN A C 1
ATOM 578 O O . GLN A 1 78 ? -14.211 -8.346 9.613 1.00 74.62 78 GLN A O 1
ATOM 583 N N . LYS A 1 79 ? -16.348 -7.993 10.208 1.00 76.12 79 LYS A N 1
ATOM 584 C CA . LYS A 1 79 ? -16.764 -9.395 10.093 1.00 76.12 79 LYS A CA 1
ATOM 585 C C . LYS A 1 79 ? -17.128 -9.784 8.654 1.00 76.12 79 LYS A C 1
ATOM 587 O O . LYS A 1 79 ? -16.964 -10.943 8.291 1.00 76.12 79 LYS A O 1
ATOM 592 N N . LEU A 1 80 ? -17.582 -8.826 7.841 1.00 80.94 80 LEU A N 1
ATOM 593 C CA . LEU A 1 80 ? -17.914 -9.022 6.423 1.00 80.94 80 LEU A CA 1
ATOM 594 C C . LEU A 1 80 ? -16.678 -9.046 5.513 1.00 80.94 80 LEU A C 1
ATOM 596 O O . LEU A 1 80 ? -16.649 -9.834 4.574 1.00 80.94 80 LEU A O 1
ATOM 600 N N . ILE A 1 81 ? -15.649 -8.241 5.804 1.00 82.19 81 ILE A N 1
ATOM 601 C CA . ILE A 1 81 ? -14.403 -8.173 5.017 1.00 82.19 81 ILE A CA 1
ATOM 602 C C . ILE A 1 81 ? -13.778 -9.557 4.752 1.00 82.19 81 ILE A C 1
ATOM 604 O O . ILE A 1 81 ? -13.570 -9.874 3.583 1.00 82.19 81 ILE A O 1
ATOM 608 N N . PRO A 1 82 ? -13.498 -10.417 5.754 1.00 81.12 82 PRO A N 1
ATOM 609 C CA . PRO A 1 82 ? -12.865 -11.712 5.496 1.00 81.12 82 PRO A CA 1
ATOM 610 C C . PRO A 1 82 ? -13.757 -12.653 4.678 1.00 81.12 82 PRO A C 1
ATOM 612 O O . PRO A 1 82 ? -13.246 -13.396 3.848 1.00 81.12 82 PRO A O 1
ATOM 615 N N . VAL A 1 83 ? -15.082 -12.586 4.848 1.00 86.19 83 VAL A N 1
ATOM 616 C CA . VAL A 1 83 ? -16.032 -13.362 4.032 1.00 86.19 83 VAL A CA 1
ATOM 617 C C . VAL A 1 83 ? -15.945 -12.929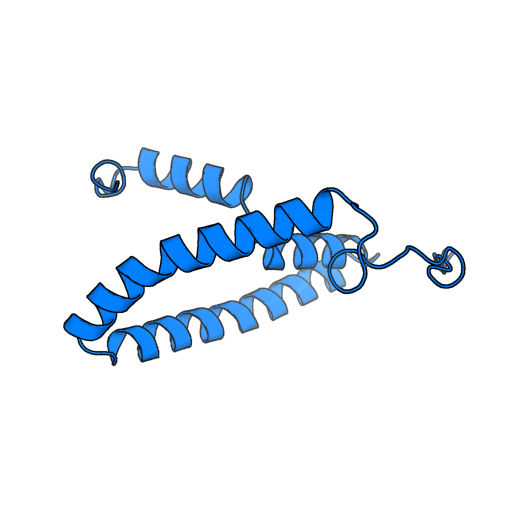 2.570 1.00 86.19 83 VAL A C 1
ATOM 619 O O . VAL A 1 83 ? -15.825 -13.768 1.682 1.00 86.19 83 VAL A O 1
ATOM 622 N N . PHE A 1 84 ? -15.934 -11.619 2.322 1.00 86.88 84 PHE A N 1
ATOM 623 C CA . PHE A 1 84 ? -15.800 -11.067 0.978 1.00 86.88 84 PHE A CA 1
ATOM 624 C C . PHE A 1 84 ? -14.450 -11.429 0.342 1.00 86.88 84 PHE A C 1
ATOM 626 O O . PHE A 1 84 ? -14.411 -11.832 -0.815 1.00 86.88 84 PHE A O 1
ATOM 633 N N . VAL A 1 85 ? -13.353 -11.364 1.103 1.00 85.12 85 VAL A N 1
ATOM 634 C CA . VAL A 1 85 ? -12.010 -11.751 0.635 1.00 85.12 85 VAL A CA 1
ATOM 635 C C . VAL A 1 85 ? -11.952 -13.231 0.255 1.00 85.12 85 VAL A C 1
ATOM 637 O O . VAL A 1 85 ? -11.371 -13.558 -0.774 1.00 85.12 85 VAL A O 1
ATOM 640 N N . ILE A 1 86 ? -12.584 -14.122 1.025 1.00 87.06 86 ILE A N 1
ATOM 641 C CA . ILE A 1 86 ? -12.664 -15.550 0.681 1.00 87.06 86 ILE A CA 1
ATOM 642 C C . ILE A 1 86 ? -13.455 -15.747 -0.618 1.00 87.06 86 ILE A C 1
ATOM 644 O O . ILE A 1 86 ? -13.003 -16.478 -1.494 1.00 87.06 86 ILE A O 1
ATOM 648 N N . ILE A 1 87 ? -14.594 -15.065 -0.780 1.00 88.69 87 ILE A N 1
ATOM 649 C CA . ILE A 1 87 ? -15.404 -15.142 -2.006 1.00 88.69 87 ILE A CA 1
ATOM 650 C C . ILE A 1 87 ? -14.600 -14.659 -3.221 1.00 88.69 87 ILE A C 1
ATOM 652 O O . ILE A 1 87 ? -14.560 -15.346 -4.241 1.00 88.69 87 ILE A O 1
ATOM 656 N N . ILE A 1 88 ? -13.923 -13.510 -3.113 1.00 84.94 88 ILE A N 1
ATOM 657 C CA . ILE A 1 88 ? -13.082 -12.971 -4.192 1.00 84.94 88 ILE A CA 1
ATOM 658 C C . ILE A 1 88 ? -11.893 -13.902 -4.466 1.00 84.94 88 ILE A C 1
ATOM 660 O O . ILE A 1 88 ? -11.574 -14.141 -5.626 1.00 84.94 88 ILE A O 1
ATOM 664 N N . GLY A 1 89 ? -11.269 -14.471 -3.433 1.00 84.56 89 GLY A N 1
ATOM 665 C CA . GLY A 1 89 ? -10.173 -15.431 -3.572 1.00 84.56 89 GLY A CA 1
ATOM 666 C C . GLY A 1 89 ? -10.593 -16.698 -4.316 1.00 84.56 89 GLY A C 1
ATOM 667 O O . GLY A 1 89 ? -9.911 -17.113 -5.248 1.00 84.56 89 GLY A O 1
ATOM 668 N N . ILE A 1 90 ? -11.753 -17.268 -3.977 1.00 87.12 90 ILE A N 1
ATOM 669 C CA . ILE A 1 90 ? -12.327 -18.419 -4.692 1.00 87.12 90 ILE A CA 1
ATOM 670 C C . ILE A 1 90 ? -12.616 -18.049 -6.152 1.00 87.12 90 ILE A C 1
ATOM 672 O O . ILE A 1 90 ? -12.266 -18.805 -7.055 1.00 87.12 90 ILE A O 1
ATOM 676 N N . LEU A 1 91 ? -13.191 -16.868 -6.402 1.00 83.12 91 LEU A N 1
ATOM 677 C CA . LEU A 1 91 ? -13.443 -16.376 -7.757 1.00 83.12 91 LEU A CA 1
ATOM 678 C C . LEU A 1 91 ? -12.144 -16.238 -8.570 1.00 83.12 91 LEU A C 1
ATOM 680 O O . LEU A 1 91 ? -12.117 -16.600 -9.745 1.00 83.12 91 LEU A O 1
ATOM 684 N N . PHE A 1 92 ? -11.068 -15.746 -7.949 1.00 79.12 92 PHE A N 1
ATOM 685 C CA . PHE A 1 92 ? -9.756 -15.590 -8.579 1.00 79.12 92 PHE A CA 1
ATOM 686 C C . PHE A 1 92 ? -9.107 -16.942 -8.896 1.00 79.12 92 PHE A C 1
ATOM 688 O O . PHE A 1 92 ? -8.561 -17.113 -9.983 1.00 79.12 92 PHE A O 1
ATOM 695 N N . ILE A 1 93 ? -9.228 -17.923 -7.993 1.00 83.00 93 ILE A N 1
ATOM 696 C CA . ILE A 1 93 ? -8.763 -19.299 -8.223 1.00 83.00 93 ILE A CA 1
ATOM 697 C C . ILE A 1 93 ? -9.522 -19.926 -9.394 1.00 83.00 93 ILE A C 1
ATOM 699 O O . ILE A 1 93 ? -8.893 -20.477 -10.290 1.00 83.00 93 ILE A O 1
ATOM 703 N N . ILE A 1 94 ? -10.853 -19.800 -9.437 1.00 78.19 94 ILE A N 1
ATOM 704 C CA . ILE A 1 94 ? -11.677 -20.332 -10.537 1.00 78.19 94 ILE A CA 1
ATOM 705 C C . ILE A 1 94 ? -11.310 -19.669 -11.873 1.00 78.19 94 ILE A C 1
ATOM 707 O O . ILE A 1 94 ? -11.204 -20.355 -12.888 1.00 78.19 94 ILE A O 1
ATOM 711 N N . ARG A 1 95 ? -11.070 -18.351 -11.876 1.00 69.62 95 ARG A N 1
ATOM 712 C CA . ARG A 1 95 ? -10.587 -17.611 -13.054 1.00 69.62 95 ARG A CA 1
ATOM 713 C C . ARG A 1 95 ? -9.202 -18.079 -13.507 1.00 69.62 95 ARG A C 1
ATOM 715 O O . ARG A 1 95 ? -8.992 -18.231 -14.705 1.00 69.62 95 ARG A O 1
ATOM 722 N N . GLY A 1 96 ? -8.290 -18.336 -12.568 1.00 72.06 96 GLY A N 1
ATOM 723 C CA . GLY A 1 96 ? -6.935 -18.823 -12.843 1.00 72.06 96 GLY A CA 1
ATOM 724 C C . GLY A 1 96 ? -6.865 -20.293 -13.271 1.00 72.06 96 GLY A C 1
ATOM 725 O O . GLY A 1 96 ? -5.963 -20.657 -14.015 1.00 72.06 96 GLY A O 1
ATOM 726 N N . LEU A 1 97 ? -7.824 -21.132 -12.858 1.00 70.50 97 LEU A N 1
ATOM 727 C CA . LEU A 1 97 ? -7.854 -22.561 -13.198 1.00 70.50 97 LEU A CA 1
ATOM 728 C C . LEU A 1 97 ? -8.300 -22.854 -14.641 1.00 70.50 97 LEU A C 1
ATOM 730 O O . LEU A 1 97 ? -8.250 -24.007 -15.056 1.00 70.50 97 LEU A O 1
ATOM 734 N N . GLY A 1 98 ? -8.736 -21.847 -15.407 1.00 62.22 98 GLY A N 1
ATOM 735 C CA . GLY A 1 98 ? -8.944 -21.989 -16.854 1.00 62.22 98 GLY A CA 1
ATOM 736 C C . GLY A 1 98 ? -9.983 -23.041 -17.268 1.00 62.22 98 GLY A C 1
ATOM 737 O O . GLY A 1 98 ? -9.928 -23.552 -18.384 1.00 62.22 98 GLY A O 1
ATOM 738 N N . LEU A 1 99 ? -10.927 -23.402 -16.391 1.00 57.41 99 LEU A N 1
ATOM 739 C CA . LEU A 1 99 ? -12.016 -24.317 -16.736 1.00 57.41 99 LEU A CA 1
ATOM 740 C C . LEU A 1 99 ? -12.976 -23.575 -17.676 1.00 57.41 99 LEU A C 1
ATOM 742 O O . LEU A 1 99 ? -13.678 -22.663 -17.240 1.00 57.41 99 LEU A O 1
ATOM 746 N N . GLY A 1 100 ? -12.970 -23.940 -18.962 1.00 54.19 100 GLY A N 1
ATOM 747 C CA . GLY A 1 100 ? -13.706 -23.312 -20.071 1.00 54.19 100 GLY A CA 1
ATOM 748 C C . GLY A 1 100 ? -15.238 -23.357 -19.966 1.00 54.19 100 GLY A C 1
ATOM 749 O O . GLY A 1 100 ? -15.912 -23.901 -20.839 1.00 54.19 100 GLY A O 1
ATOM 750 N N . ILE A 1 101 ? -15.793 -22.764 -18.912 1.00 58.34 101 ILE A N 1
ATOM 751 C CA . ILE A 1 101 ? -17.222 -22.607 -18.647 1.00 58.34 101 ILE A CA 1
ATOM 752 C C . ILE A 1 101 ? -17.587 -21.138 -18.949 1.00 58.34 101 ILE A C 1
ATOM 754 O O . ILE A 1 101 ? -16.910 -20.226 -18.450 1.00 58.34 101 ILE A O 1
ATOM 758 N N . PRO A 1 102 ? -18.619 -20.875 -19.776 1.00 52.19 102 PRO A N 1
ATOM 759 C CA . PRO A 1 102 ? -18.970 -19.523 -20.211 1.00 52.19 102 PRO A CA 1
ATOM 760 C C . PRO A 1 102 ? -19.248 -18.590 -19.019 1.00 52.19 102 PRO A C 1
ATOM 762 O O . PRO A 1 102 ? -19.787 -19.013 -18.001 1.00 52.19 102 PRO A O 1
ATOM 765 N N . TYR A 1 103 ? -18.864 -17.315 -19.171 1.00 53.91 103 TYR A N 1
ATOM 766 C CA . TYR A 1 103 ? -18.925 -16.204 -18.198 1.00 53.91 103 TYR A CA 1
ATOM 767 C C . TYR A 1 103 ? -17.875 -16.157 -17.071 1.00 53.91 103 TYR A C 1
ATOM 769 O O . TYR A 1 103 ? -17.613 -15.072 -16.545 1.00 53.91 103 TYR A O 1
ATOM 777 N N . MET A 1 104 ? -17.212 -17.265 -16.725 1.00 52.47 104 MET A N 1
ATOM 778 C CA . MET A 1 104 ? -16.192 -17.283 -15.657 1.00 52.47 104 MET A CA 1
ATOM 779 C C . MET A 1 104 ? -14.759 -17.493 -16.164 1.00 52.47 104 MET A C 1
ATOM 781 O O . MET A 1 104 ? -13.834 -16.990 -15.535 1.00 52.47 104 MET A O 1
ATOM 785 N N . SER A 1 105 ? -14.565 -18.099 -17.338 1.00 42.25 105 SER A N 1
ATOM 786 C CA . SER A 1 105 ? -13.266 -18.195 -18.016 1.00 42.25 105 SER A CA 1
ATOM 787 C C . SER A 1 105 ? -13.440 -17.779 -19.486 1.00 42.25 105 SER A C 1
ATOM 789 O O . SER A 1 105 ? -14.119 -18.488 -20.235 1.00 42.25 105 SER A O 1
ATOM 791 N N . PRO A 1 106 ? -12.952 -16.594 -19.910 1.00 54.00 106 PRO A N 1
ATOM 792 C CA . PRO A 1 106 ? -12.981 -16.200 -21.314 1.00 54.00 106 PRO A CA 1
ATOM 793 C C . PRO A 1 106 ? -12.233 -17.246 -22.138 1.00 54.00 106 PRO A C 1
ATOM 795 O O . PRO A 1 106 ? -11.109 -17.613 -21.804 1.00 54.00 106 PRO A O 1
ATOM 798 N N . LYS A 1 107 ? -12.847 -17.734 -23.216 1.00 51.25 107 LYS A N 1
ATOM 799 C CA . LYS A 1 107 ? -12.114 -18.501 -24.222 1.00 51.25 107 LYS A CA 1
ATOM 800 C C . LYS A 1 107 ? -11.089 -17.538 -24.809 1.00 51.25 107 LYS A C 1
ATOM 802 O O . LYS A 1 107 ? -11.479 -16.483 -25.307 1.00 51.25 107 LYS A O 1
ATOM 807 N N . ILE A 1 108 ? -9.805 -17.856 -24.671 1.00 54.00 108 ILE A N 1
ATOM 808 C CA . ILE A 1 108 ? -8.745 -17.114 -25.343 1.00 54.00 108 ILE A CA 1
ATOM 809 C C . ILE A 1 108 ? -9.028 -17.274 -26.846 1.00 54.00 108 ILE A C 1
ATOM 811 O O . ILE A 1 108 ? -8.957 -18.376 -27.386 1.00 54.00 108 ILE A O 1
ATOM 815 N N . ASN A 1 109 ? -9.485 -16.209 -27.501 1.00 52.72 109 ASN A N 1
ATOM 816 C CA . ASN A 1 109 ? -9.459 -16.149 -28.954 1.00 52.72 109 ASN A CA 1
ATOM 817 C C . ASN A 1 109 ? -8.039 -15.680 -29.295 1.00 52.72 109 ASN A C 1
ATOM 819 O O . ASN A 1 109 ? -7.663 -14.591 -28.857 1.00 52.72 109 ASN A O 1
ATOM 823 N N . PRO A 1 110 ? -7.230 -16.489 -29.994 1.00 56.09 110 PR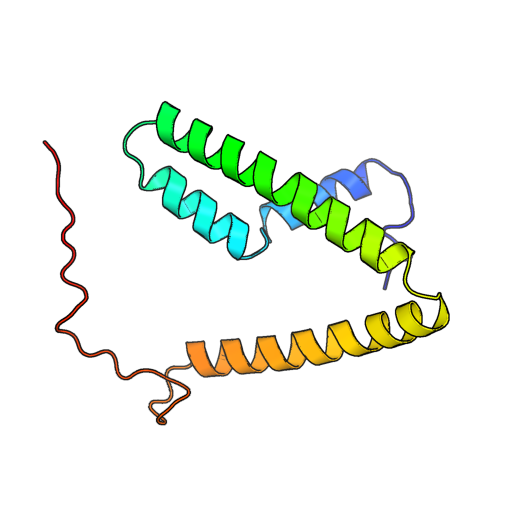O A N 1
ATOM 824 C CA . PRO A 1 110 ? -5.837 -16.157 -30.293 1.00 56.09 110 PRO A CA 1
ATOM 825 C C . PRO A 1 110 ? -5.661 -14.942 -31.228 1.00 56.09 110 PRO A C 1
ATOM 827 O O . PRO A 1 110 ? -4.531 -14.530 -31.455 1.00 56.09 110 PRO A O 1
ATOM 830 N N . ASP A 1 111 ? -6.743 -14.322 -31.712 1.00 52.56 111 ASP A N 1
ATOM 831 C CA . ASP A 1 111 ? -6.703 -13.320 -32.787 1.00 52.56 111 ASP A CA 1
ATOM 832 C C . ASP A 1 111 ? -6.765 -11.850 -32.317 1.00 52.56 111 ASP A C 1
ATOM 834 O O . ASP A 1 111 ? -7.102 -10.969 -33.103 1.00 52.56 111 ASP A O 1
ATOM 838 N N . THR A 1 112 ? -6.531 -11.528 -31.036 1.00 51.34 112 THR A N 1
ATOM 839 C CA . THR A 1 112 ? -6.646 -10.115 -30.581 1.00 51.34 112 THR A CA 1
ATOM 840 C C . THR A 1 112 ? -5.679 -9.679 -29.484 1.00 51.34 112 THR A C 1
ATOM 842 O O . THR A 1 112 ? -5.878 -8.642 -28.857 1.00 51.34 112 THR A O 1
ATOM 845 N N . VAL A 1 113 ? -4.600 -10.430 -29.270 1.00 53.75 113 VAL A N 1
ATOM 846 C CA . VAL A 1 113 ? -3.405 -9.890 -28.607 1.00 53.75 113 VAL A CA 1
ATOM 847 C C . VAL A 1 113 ? -2.287 -9.924 -29.635 1.00 53.75 113 VAL A C 1
ATOM 849 O O . VAL A 1 113 ? -1.287 -10.625 -29.490 1.00 53.75 113 VAL A O 1
ATOM 852 N N . GLU A 1 114 ? -2.507 -9.188 -30.728 1.00 39.59 114 GLU A N 1
ATOM 853 C CA . GLU A 1 114 ? -1.404 -8.712 -31.544 1.00 39.59 114 GLU A CA 1
ATOM 854 C C . GLU A 1 114 ? -0.545 -7.890 -30.597 1.00 39.59 114 GLU A C 1
ATOM 856 O O . GLU A 1 114 ? -0.897 -6.801 -30.143 1.00 39.59 114 GLU A O 1
ATOM 861 N N . SER A 1 115 ? 0.543 -8.528 -30.192 1.00 48.44 115 SER A N 1
ATOM 862 C CA . SER A 1 115 ? 1.668 -7.883 -29.571 1.00 48.44 115 SER A CA 1
ATOM 863 C C . SER A 1 115 ? 2.223 -6.941 -30.624 1.00 48.44 115 SER A C 1
ATOM 865 O O . SER A 1 115 ? 3.201 -7.262 -31.290 1.00 48.44 115 SER A O 1
ATOM 867 N N . THR A 1 116 ? 1.632 -5.757 -30.761 1.00 46.22 116 THR A N 1
A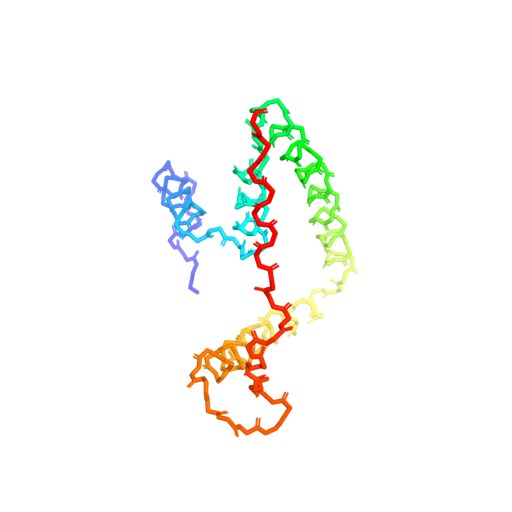TOM 868 C CA . THR A 1 116 ? 2.403 -4.594 -31.175 1.00 46.22 116 THR A CA 1
ATOM 869 C C . THR A 1 116 ? 3.306 -4.260 -29.985 1.00 46.22 116 THR A C 1
ATOM 871 O O . THR A 1 116 ? 3.127 -3.290 -29.257 1.00 46.22 116 THR A O 1
ATOM 874 N N . MET A 1 117 ? 4.285 -5.141 -29.739 1.00 49.88 117 MET A N 1
ATOM 875 C CA . MET A 1 117 ? 5.602 -4.685 -29.339 1.00 49.88 117 MET A CA 1
ATOM 876 C C . MET A 1 117 ? 6.057 -3.812 -30.504 1.00 49.88 117 MET A C 1
ATOM 878 O O . MET A 1 117 ? 6.664 -4.290 -31.459 1.00 49.88 117 MET A O 1
ATOM 882 N N . GLU A 1 118 ? 5.678 -2.537 -30.464 1.00 43.19 118 GLU A N 1
ATOM 883 C CA . GLU A 1 118 ? 6.401 -1.509 -31.188 1.00 43.19 118 GLU A CA 1
ATOM 884 C C . GLU A 1 118 ? 7.792 -1.479 -30.550 1.00 43.19 118 GLU A C 1
ATOM 886 O O . GLU A 1 118 ? 8.029 -0.835 -29.529 1.00 43.19 118 GLU A O 1
ATOM 891 N N . CYS A 1 119 ? 8.702 -2.279 -31.109 1.00 43.78 119 CYS A N 1
ATOM 892 C CA . CYS A 1 119 ? 10.125 -2.006 -31.040 1.00 43.78 119 CYS A CA 1
ATOM 893 C C . CYS A 1 119 ? 10.318 -0.610 -31.642 1.00 43.78 119 CYS A C 1
ATOM 895 O O . CYS A 1 119 ? 10.383 -0.469 -32.861 1.00 43.78 119 CYS A O 1
ATOM 897 N N . ILE A 1 120 ? 10.332 0.419 -30.795 1.00 47.88 120 ILE A N 1
ATOM 898 C CA . ILE A 1 120 ? 10.844 1.730 -31.178 1.00 47.88 120 ILE A CA 1
ATOM 899 C C . ILE A 1 120 ? 12.365 1.627 -31.072 1.00 47.88 120 ILE A C 1
ATOM 901 O O . ILE A 1 120 ? 12.910 1.411 -29.988 1.00 47.88 120 ILE A O 1
ATOM 905 N N . GLU A 1 121 ? 12.982 1.670 -32.250 1.00 44.72 121 GLU A N 1
ATOM 906 C CA . GLU A 1 121 ? 14.417 1.813 -32.517 1.00 44.72 121 GLU A CA 1
ATOM 907 C C . GLU A 1 121 ? 14.978 3.137 -31.970 1.00 44.72 121 GLU A C 1
ATOM 909 O O . GLU A 1 121 ? 14.237 4.150 -31.983 1.00 44.72 121 GLU A O 1
#